Protein AF-A0A849M9U4-F1 (afdb_monomer_lite)

Secondary structure (DSSP, 8-state):
-----------TT--HHHHHHHHHHHHHHHGGG-S--HHHHHHHHHHHHHHHHHHHH--

Radius of gyration: 14.87 Å; chains: 1; bounding box: 28×41×29 Å

pLDDT: mean 70.81, std 14.16, range [39.91, 88.0]

Foldseek 3Di:
DDDPPPPPPPPVPPDVVVLVVLLVVLCVVCVVVPPPDPVSVVVSVVSSVVVVVVVVVVD

Sequence (59 aa):
MELKKRKQTKNPNIQREPFEKIVKDVFNKYRDNVVCASDIMDRIIEDVTAKIRDQLKEG

Structure (mmCIF, N/CA/C/O backbone):
data_AF-A0A849M9U4-F1
#
_entry.id   AF-A0A849M9U4-F1
#
loop_
_atom_site.group_PDB
_atom_site.id
_atom_site.type_symbol
_atom_site.label_atom_id
_atom_site.label_alt_id
_atom_site.label_comp_id
_atom_site.label_asym_id
_atom_site.label_entity_id
_atom_site.label_seq_id
_atom_site.pdbx_PDB_ins_code
_atom_site.Cartn_x
_atom_site.Cartn_y
_atom_site.Cartn_z
_atom_site.occupancy
_atom_site.B_iso_or_equiv
_atom_site.auth_seq_id
_atom_site.auth_comp_id
_atom_site.auth_asym_id
_atom_site.auth_atom_id
_atom_site.pdbx_PDB_model_num
ATOM 1 N N . MET A 1 1 ? -10.751 36.324 4.484 1.00 39.91 1 MET A N 1
ATOM 2 C CA . MET A 1 1 ? -11.216 34.934 4.278 1.00 39.91 1 MET A CA 1
ATOM 3 C C . MET A 1 1 ? -10.491 34.045 5.272 1.00 39.91 1 MET A C 1
ATOM 5 O O . MET A 1 1 ? -9.312 33.779 5.086 1.00 39.91 1 MET A O 1
ATOM 9 N N . GLU A 1 2 ? -11.145 33.655 6.363 1.00 46.78 2 GLU A N 1
ATOM 10 C CA . GLU A 1 2 ? -10.538 32.759 7.351 1.00 46.78 2 GLU A CA 1
ATOM 11 C C . GLU A 1 2 ? -10.579 31.313 6.838 1.00 46.78 2 GLU A C 1
ATOM 13 O O . GLU A 1 2 ? -11.645 30.726 6.637 1.00 46.78 2 GLU A O 1
ATOM 18 N N . LEU A 1 3 ? -9.398 30.742 6.592 1.00 51.69 3 LEU A N 1
ATOM 19 C CA . LEU A 1 3 ? -9.212 29.331 6.266 1.00 51.69 3 LEU A CA 1
ATOM 20 C C . LEU A 1 3 ? -9.633 28.495 7.480 1.00 51.69 3 LEU A C 1
ATOM 22 O O . LEU A 1 3 ? -8.860 28.315 8.422 1.00 51.69 3 LEU A O 1
ATOM 26 N N . LYS A 1 4 ? -10.873 27.986 7.465 1.00 54.78 4 LYS A N 1
ATOM 27 C CA . LYS A 1 4 ? -11.364 27.001 8.438 1.00 54.78 4 LYS A CA 1
ATOM 28 C C . LYS A 1 4 ? -10.334 25.876 8.543 1.00 54.78 4 LYS A C 1
ATOM 30 O O . LYS A 1 4 ? -10.174 25.098 7.602 1.00 54.78 4 LYS A O 1
ATOM 35 N N . LYS A 1 5 ? -9.637 25.798 9.685 1.00 54.69 5 LYS A N 1
ATOM 36 C CA . LYS A 1 5 ? -8.755 24.681 10.042 1.00 54.69 5 LYS A CA 1
ATOM 37 C C . LYS A 1 5 ? -9.556 23.399 9.846 1.00 54.69 5 LYS A C 1
ATOM 39 O O . LYS A 1 5 ? -10.456 23.108 10.633 1.00 54.69 5 LYS A O 1
ATOM 44 N N . ARG A 1 6 ? -9.269 22.659 8.770 1.00 56.94 6 ARG A N 1
ATOM 45 C CA . ARG A 1 6 ? -9.814 21.317 8.566 1.00 56.94 6 ARG A CA 1
ATOM 46 C C . ARG A 1 6 ? -9.420 20.533 9.811 1.00 56.94 6 ARG A C 1
ATOM 48 O O . ARG A 1 6 ? -8.229 20.334 10.045 1.00 56.94 6 ARG A O 1
ATOM 55 N N . LYS A 1 7 ?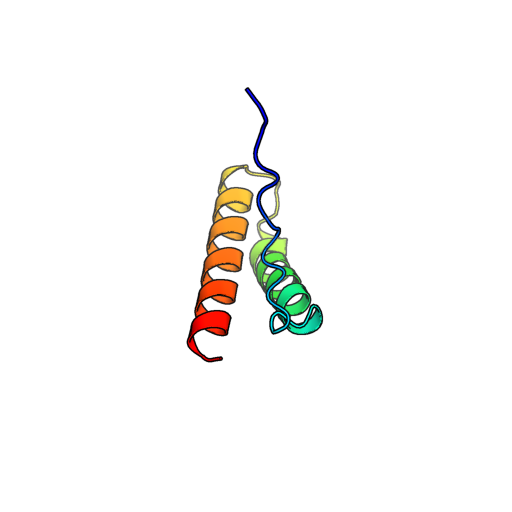 -10.400 20.180 10.653 1.00 48.53 7 LYS A N 1
ATOM 56 C CA . LYS A 1 7 ? -10.187 19.233 11.749 1.00 48.53 7 LYS A CA 1
ATOM 57 C C . LYS A 1 7 ? -9.526 18.025 11.100 1.00 48.53 7 LYS A C 1
ATOM 59 O O . LYS A 1 7 ? -10.134 17.390 10.245 1.00 48.53 7 LYS A O 1
ATOM 64 N N . GLN A 1 8 ? -8.263 17.771 11.436 1.00 47.03 8 GLN A N 1
ATOM 65 C CA . GLN A 1 8 ? -7.651 16.496 11.112 1.00 47.03 8 GLN A CA 1
ATOM 66 C C . GLN A 1 8 ? -8.493 15.467 11.852 1.00 47.03 8 GLN A C 1
ATOM 68 O O . GL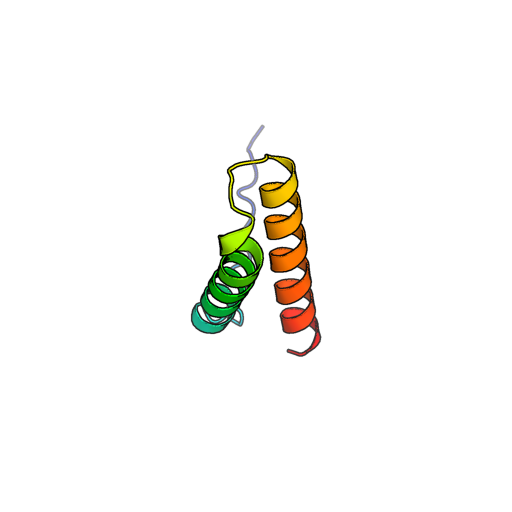N A 1 8 ? -8.400 15.354 13.074 1.00 47.03 8 GLN A O 1
ATOM 73 N N . THR A 1 9 ? -9.373 14.781 11.132 1.00 51.09 9 THR A N 1
ATOM 74 C CA . THR A 1 9 ? -10.058 13.600 11.638 1.00 51.09 9 THR A CA 1
ATOM 75 C C . THR A 1 9 ? -8.980 12.535 11.786 1.00 51.09 9 THR A C 1
ATOM 77 O O . THR A 1 9 ? -8.751 11.726 10.893 1.00 51.09 9 THR A O 1
ATOM 80 N N . LYS A 1 10 ? -8.215 12.608 12.882 1.00 48.59 10 LYS A N 1
ATOM 81 C CA . LYS A 1 10 ? -7.340 11.524 13.311 1.00 48.59 10 LYS A CA 1
ATOM 82 C C . LYS A 1 10 ? -8.277 10.386 13.663 1.00 48.59 10 LYS A C 1
ATOM 84 O O . LYS A 1 10 ? -8.886 10.422 14.724 1.00 48.59 10 LYS A O 1
ATOM 89 N N . ASN A 1 11 ? -8.447 9.447 12.739 1.00 53.09 11 ASN A N 1
ATOM 90 C CA . ASN A 1 11 ? -9.161 8.211 13.002 1.00 53.09 11 ASN A CA 1
ATOM 91 C C . ASN A 1 11 ? -8.414 7.504 14.145 1.00 53.09 11 ASN A C 1
ATOM 93 O O . ASN A 1 11 ? -7.285 7.062 13.922 1.00 53.09 11 ASN A O 1
ATOM 97 N N . PRO A 1 12 ? -8.977 7.430 15.364 1.00 54.94 12 PRO A N 1
ATOM 98 C CA . PRO A 1 12 ? -8.282 6.834 16.503 1.00 54.94 12 PRO A CA 1
ATOM 99 C C . PRO A 1 12 ? -8.100 5.317 16.334 1.00 54.94 12 PRO A C 1
ATOM 101 O O . PRO A 1 12 ? -7.278 4.725 17.021 1.00 54.94 12 PRO A O 1
ATOM 104 N N . ASN A 1 13 ? -8.829 4.712 15.386 1.00 53.53 13 ASN A N 1
ATOM 105 C CA . ASN A 1 13 ? -8.769 3.291 15.045 1.00 53.53 13 ASN A CA 1
ATOM 106 C C . ASN A 1 13 ? -7.719 2.940 13.982 1.00 53.53 13 ASN A C 1
ATOM 108 O O . ASN A 1 13 ? -7.454 1.760 13.770 1.00 53.53 13 ASN A O 1
ATOM 112 N N . ILE A 1 14 ? -7.084 3.924 13.328 1.00 57.44 14 ILE A N 1
ATOM 113 C CA . ILE A 1 14 ? -5.905 3.632 12.504 1.00 57.44 14 ILE A CA 1
ATOM 114 C C . ILE A 1 14 ? -4.744 3.451 13.475 1.00 57.44 14 ILE A C 1
ATOM 116 O O . ILE A 1 14 ? -4.009 4.387 13.798 1.00 57.44 14 ILE A O 1
ATOM 120 N N . GLN A 1 15 ? -4.614 2.232 13.992 1.00 60.81 15 GLN A N 1
ATOM 121 C CA . GLN A 1 15 ? -3.411 1.827 14.693 1.00 60.81 15 GLN A CA 1
ATOM 122 C C . GLN A 1 15 ? -2.234 2.067 13.733 1.00 60.81 15 GLN A C 1
ATOM 124 O O . GLN A 1 15 ? -2.275 1.719 12.552 1.00 60.81 15 GLN A O 1
ATOM 129 N N . ARG A 1 16 ? -1.189 2.743 14.211 1.00 64.19 16 ARG A N 1
ATOM 130 C CA . ARG A 1 16 ? -0.021 3.089 13.384 1.00 64.19 16 ARG A CA 1
ATOM 131 C C . ARG A 1 16 ? 0.679 1.844 12.830 1.00 64.19 16 ARG A C 1
ATOM 133 O O . ARG A 1 16 ? 1.201 1.887 11.722 1.00 64.19 16 ARG A O 1
ATOM 140 N N . GLU A 1 17 ? 0.647 0.749 13.586 1.00 66.38 17 GLU A N 1
ATOM 141 C CA . GLU A 1 17 ? 1.255 -0.536 13.229 1.00 66.38 17 GLU A CA 1
ATOM 142 C C . GLU A 1 17 ? 0.698 -1.163 11.939 1.00 66.38 1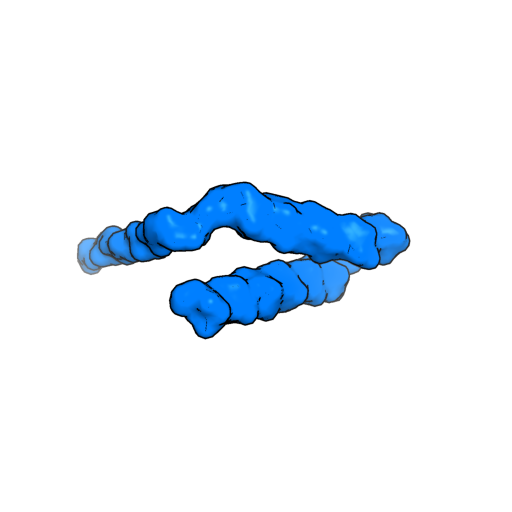7 GLU A C 1
ATOM 144 O O . GLU A 1 17 ? 1.498 -1.424 11.038 1.00 66.38 17 GLU A O 1
ATOM 149 N N . PRO A 1 18 ? -0.623 -1.383 11.770 1.00 73.94 18 PRO A N 1
ATOM 150 C CA . PRO A 1 18 ? -1.161 -1.931 10.526 1.00 73.94 18 PRO A CA 1
ATOM 151 C C . PRO A 1 18 ? -0.914 -1.012 9.329 1.00 73.94 18 PRO A C 1
ATOM 153 O O . PRO A 1 18 ? -0.591 -1.504 8.251 1.00 73.94 18 PRO A O 1
ATOM 156 N N . PHE A 1 19 ? -0.964 0.312 9.513 1.00 76.81 19 PHE A N 1
ATOM 157 C CA . PHE A 1 19 ? -0.619 1.256 8.448 1.00 76.81 19 PHE A CA 1
ATOM 158 C C . PHE A 1 19 ? 0.842 1.105 8.004 1.00 76.81 19 PHE A C 1
ATOM 160 O O . PHE A 1 19 ? 1.122 0.967 6.815 1.00 76.81 19 PHE A O 1
ATOM 167 N N . GLU A 1 20 ? 1.784 1.089 8.949 1.00 81.06 20 GLU A N 1
ATOM 168 C CA . GLU A 1 20 ? 3.206 0.942 8.634 1.00 81.06 20 GLU A CA 1
ATOM 169 C C . GLU A 1 20 ? 3.504 -0.419 7.989 1.00 81.06 20 GLU A C 1
ATOM 171 O O . GLU A 1 20 ? 4.313 -0.507 7.064 1.00 81.06 20 GLU A O 1
ATOM 176 N N . LYS A 1 21 ? 2.799 -1.473 8.418 1.00 83.50 21 LYS A N 1
ATOM 177 C CA . LYS A 1 21 ? 2.884 -2.804 7.813 1.00 83.50 21 LYS A CA 1
ATOM 178 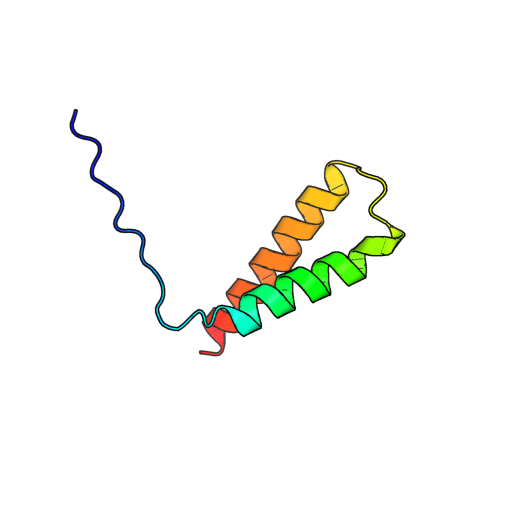C C . LYS A 1 21 ? 2.412 -2.800 6.360 1.00 83.50 21 LYS A C 1
ATOM 180 O O . LYS A 1 21 ? 3.102 -3.362 5.518 1.00 83.50 21 LYS A O 1
ATOM 185 N N . ILE A 1 22 ? 1.292 -2.141 6.053 1.00 84.38 22 ILE A N 1
ATOM 186 C CA . ILE A 1 22 ? 0.775 -2.005 4.681 1.00 84.38 22 ILE A CA 1
ATOM 187 C C . ILE A 1 22 ? 1.784 -1.274 3.801 1.00 84.38 22 ILE A C 1
ATOM 189 O O . ILE A 1 22 ? 2.108 -1.752 2.718 1.00 84.38 22 ILE A O 1
ATOM 193 N N . VAL A 1 23 ? 2.319 -0.148 4.277 1.00 83.06 23 VAL A N 1
ATOM 194 C CA . VAL A 1 23 ? 3.318 0.621 3.527 1.00 83.06 23 VAL A CA 1
ATOM 195 C C . VAL A 1 23 ? 4.558 -0.234 3.263 1.00 83.06 23 VAL A C 1
ATOM 197 O O . VAL A 1 23 ? 4.985 -0.332 2.117 1.00 83.06 23 VAL A O 1
ATOM 200 N N . LYS A 1 24 ? 5.108 -0.915 4.278 1.00 84.94 24 LYS A N 1
ATOM 201 C CA . LYS A 1 24 ? 6.275 -1.798 4.103 1.00 84.94 24 LYS A CA 1
ATOM 202 C C . LYS A 1 24 ? 6.003 -2.949 3.134 1.00 84.94 24 LYS A C 1
ATOM 204 O O . LYS A 1 24 ? 6.855 -3.234 2.301 1.00 84.94 24 LYS A O 1
ATOM 209 N N . ASP A 1 25 ? 4.842 -3.591 3.228 1.00 87.19 25 ASP A N 1
ATOM 210 C CA . ASP A 1 25 ? 4.447 -4.708 2.363 1.00 87.19 25 ASP A CA 1
ATOM 211 C C . ASP A 1 25 ? 4.348 -4.277 0.893 1.00 87.19 25 ASP A C 1
ATOM 213 O O . ASP A 1 25 ? 4.944 -4.901 0.013 1.00 87.19 25 ASP A O 1
ATOM 217 N N . VAL A 1 26 ? 3.684 -3.145 0.640 1.00 85.88 26 VAL A N 1
ATOM 218 C CA . VAL A 1 26 ? 3.561 -2.576 -0.706 1.00 85.88 26 VAL A CA 1
ATOM 219 C C . VAL A 1 26 ? 4.935 -2.165 -1.233 1.00 85.88 26 VAL A C 1
ATOM 221 O O . VAL A 1 26 ? 5.321 -2.587 -2.318 1.00 85.88 26 VAL A O 1
ATOM 224 N N . PHE A 1 27 ? 5.734 -1.421 -0.467 1.00 83.19 27 PHE A N 1
ATOM 225 C CA . PHE A 1 27 ? 7.080 -1.043 -0.906 1.00 83.19 27 PHE A CA 1
ATOM 226 C C . PHE A 1 27 ? 7.976 -2.257 -1.178 1.00 83.19 27 PHE A C 1
ATOM 228 O O . PHE A 1 27 ? 8.751 -2.230 -2.130 1.00 83.19 27 PHE A O 1
ATOM 235 N N . ASN A 1 28 ? 7.860 -3.337 -0.400 1.00 84.75 28 ASN A N 1
ATOM 236 C CA . ASN A 1 28 ? 8.635 -4.553 -0.630 1.00 84.75 28 ASN A CA 1
ATOM 237 C C . ASN A 1 28 ? 8.203 -5.282 -1.917 1.00 84.75 28 ASN A C 1
ATOM 239 O O . ASN A 1 28 ? 9.058 -5.784 -2.639 1.00 84.75 28 ASN A O 1
ATOM 243 N N . LYS A 1 29 ? 6.905 -5.271 -2.256 1.00 84.31 29 LYS A N 1
ATOM 244 C CA . LYS A 1 29 ? 6.376 -5.794 -3.531 1.00 84.31 29 LYS A CA 1
ATOM 245 C C . LYS A 1 29 ? 6.950 -5.054 -4.741 1.00 84.31 29 LYS A C 1
ATOM 247 O O . LYS A 1 29 ? 7.253 -5.675 -5.756 1.00 84.31 29 LYS A O 1
ATOM 252 N N . TYR A 1 30 ? 7.120 -3.739 -4.632 1.00 80.00 30 TYR A N 1
ATOM 253 C CA . TYR A 1 30 ? 7.680 -2.927 -5.712 1.00 80.00 30 TYR A CA 1
ATOM 254 C C . TYR A 1 30 ? 9.205 -2.768 -5.628 1.00 80.00 30 TYR A C 1
ATOM 256 O O . TYR A 1 30 ? 9.779 -2.219 -6.556 1.00 80.00 30 TYR A O 1
ATOM 264 N N . ARG A 1 31 ? 9.884 -3.284 -4.592 1.00 76.50 31 ARG A N 1
ATOM 265 C CA . ARG A 1 31 ? 11.324 -3.078 -4.332 1.00 76.50 31 ARG A CA 1
ATOM 266 C C . ARG A 1 31 ? 12.229 -3.424 -5.515 1.00 76.50 31 ARG A C 1
ATOM 268 O O . ARG A 1 31 ? 13.144 -2.662 -5.803 1.00 76.50 31 ARG A O 1
ATOM 275 N N . ASP A 1 32 ? 11.955 -4.528 -6.204 1.00 69.00 32 ASP A N 1
ATOM 276 C CA . ASP A 1 32 ? 12.713 -4.958 -7.392 1.00 69.00 32 ASP A CA 1
ATOM 277 C C . ASP A 1 32 ? 12.440 -4.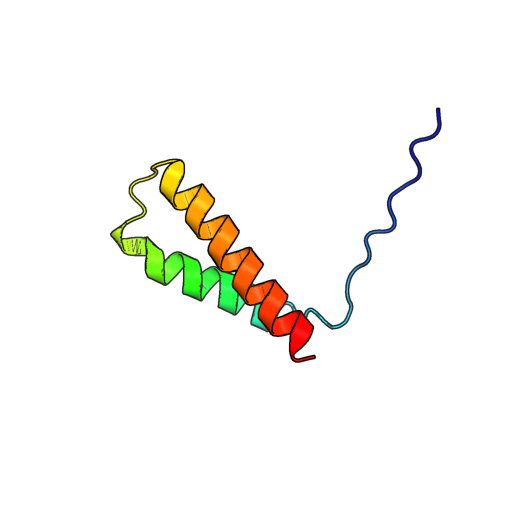074 -8.621 1.00 69.00 32 ASP A C 1
ATOM 279 O O . ASP A 1 32 ? 13.266 -3.946 -9.517 1.00 69.00 32 ASP A O 1
ATOM 283 N N . ASN A 1 33 ? 11.281 -3.413 -8.634 1.00 64.25 33 ASN A N 1
ATOM 284 C CA . ASN A 1 33 ? 10.841 -2.508 -9.689 1.00 64.25 33 ASN A CA 1
ATOM 285 C C . ASN A 1 33 ? 11.069 -1.029 -9.326 1.00 64.25 33 ASN A C 1
ATOM 287 O O . ASN A 1 33 ? 10.795 -0.165 -10.146 1.00 64.25 33 ASN A O 1
ATOM 291 N N . VAL A 1 34 ? 11.595 -0.702 -8.137 1.00 58.72 34 VAL A N 1
ATOM 292 C CA . VAL A 1 34 ? 11.855 0.671 -7.646 1.00 58.72 34 VAL A CA 1
ATOM 293 C C . VAL A 1 34 ? 13.094 1.280 -8.331 1.00 58.72 34 VAL A C 1
ATOM 295 O O . VAL A 1 34 ? 13.922 1.972 -7.751 1.00 58.72 34 VAL A O 1
ATOM 298 N N . VAL A 1 35 ? 13.228 1.082 -9.637 1.00 58.22 35 VAL A N 1
ATOM 299 C CA . VAL A 1 35 ? 13.982 2.014 -10.468 1.00 58.22 35 VAL A CA 1
ATOM 300 C C . VAL A 1 35 ? 13.046 3.196 -10.679 1.00 58.22 35 VAL A C 1
ATOM 302 O O . VAL A 1 35 ? 12.189 3.105 -11.542 1.00 58.22 35 VAL A O 1
ATOM 305 N N . CYS A 1 36 ? 13.156 4.215 -9.814 1.00 60.00 36 CYS A N 1
ATOM 306 C CA . CYS A 1 36 ? 12.452 5.512 -9.717 1.00 60.00 36 CYS A CA 1
ATOM 307 C C . CYS A 1 36 ? 11.669 6.027 -10.950 1.00 60.00 36 CYS A C 1
ATOM 309 O O . CYS A 1 36 ? 11.876 7.151 -11.404 1.00 60.00 36 CYS A O 1
ATOM 311 N N . ALA A 1 37 ? 10.740 5.240 -11.475 1.00 69.56 37 ALA A N 1
ATOM 312 C CA . ALA A 1 37 ? 9.803 5.641 -12.498 1.00 69.56 37 ALA A CA 1
ATOM 313 C C . ALA A 1 37 ? 8.593 6.225 -11.778 1.00 69.56 37 ALA A C 1
ATOM 315 O O . ALA A 1 37 ? 8.019 5.590 -10.888 1.00 69.56 37 ALA A O 1
ATOM 316 N N . SER A 1 38 ? 8.224 7.448 -12.144 1.00 70.12 38 SER A N 1
ATOM 317 C CA . SER A 1 38 ? 7.076 8.159 -11.578 1.00 70.12 38 SER A CA 1
ATOM 318 C C . SER A 1 38 ? 5.801 7.302 -11.601 1.00 70.12 38 SER A C 1
ATOM 320 O O . SER A 1 38 ? 5.039 7.315 -10.639 1.00 70.12 38 SER A O 1
ATOM 322 N N . ASP A 1 39 ? 5.637 6.465 -12.630 1.00 78.88 39 ASP A N 1
ATOM 323 C CA . ASP A 1 39 ? 4.538 5.504 -12.780 1.00 78.88 39 ASP A CA 1
ATOM 324 C C . ASP A 1 39 ? 4.449 4.463 -11.654 1.00 78.88 39 ASP A C 1
ATOM 326 O O . ASP A 1 39 ? 3.366 3.998 -11.303 1.00 78.88 39 ASP A O 1
ATOM 330 N N . ILE A 1 40 ? 5.580 4.071 -11.069 1.00 79.50 40 ILE A N 1
ATOM 331 C CA . ILE A 1 40 ? 5.625 3.050 -10.015 1.00 79.50 40 ILE A CA 1
ATOM 332 C C . ILE A 1 40 ? 5.255 3.671 -8.673 1.00 79.50 40 ILE A C 1
ATOM 334 O O . ILE A 1 40 ? 4.571 3.037 -7.875 1.00 79.50 40 ILE A O 1
ATOM 338 N N . MET A 1 41 ? 5.641 4.929 -8.446 1.00 80.19 41 MET A N 1
ATOM 339 C CA . MET A 1 41 ? 5.217 5.678 -7.263 1.00 80.19 41 MET A CA 1
ATOM 340 C C . MET A 1 41 ? 3.704 5.900 -7.256 1.00 80.19 41 MET A C 1
ATOM 342 O O . MET A 1 41 ? 3.086 5.715 -6.211 1.00 80.19 41 MET A O 1
ATOM 346 N N . ASP A 1 42 ? 3.104 6.221 -8.406 1.00 84.62 42 ASP A N 1
ATOM 347 C CA . ASP A 1 42 ? 1.648 6.369 -8.525 1.00 84.62 42 ASP A CA 1
ATOM 348 C C . ASP A 1 42 ? 0.933 5.053 -8.172 1.00 84.62 42 ASP A C 1
ATOM 350 O O . ASP A 1 42 ? 0.078 5.016 -7.286 1.00 84.62 42 ASP A O 1
ATOM 354 N N . ARG A 1 43 ? 1.416 3.930 -8.723 1.00 84.56 43 ARG A N 1
ATOM 355 C CA . ARG A 1 43 ? 0.912 2.587 -8.391 1.00 84.56 43 ARG A CA 1
ATOM 356 C C . ARG A 1 43 ? 1.076 2.226 -6.918 1.00 84.56 43 ARG A C 1
ATOM 358 O O . ARG A 1 43 ? 0.167 1.636 -6.343 1.00 84.56 43 ARG A O 1
ATOM 365 N N . ILE A 1 44 ? 2.204 2.568 -6.291 1.00 85.31 44 ILE A N 1
ATOM 366 C CA . ILE A 1 44 ? 2.420 2.351 -4.851 1.00 85.31 44 ILE A CA 1
ATOM 367 C C . ILE A 1 44 ? 1.380 3.135 -4.041 1.00 85.31 44 ILE A C 1
ATOM 369 O O . ILE A 1 44 ? 0.803 2.588 -3.101 1.00 85.31 44 ILE A O 1
ATOM 373 N N . ILE A 1 45 ? 1.119 4.396 -4.397 1.00 85.56 45 ILE A N 1
ATOM 374 C CA . ILE A 1 45 ? 0.137 5.245 -3.709 1.00 85.56 45 ILE A CA 1
ATOM 375 C C . ILE A 1 45 ? -1.274 4.664 -3.857 1.00 85.56 45 ILE A C 1
ATOM 377 O O . ILE A 1 45 ? -2.009 4.596 -2.864 1.00 85.56 45 ILE A O 1
ATOM 381 N N . GLU A 1 46 ? -1.646 4.205 -5.053 1.00 88.00 46 GLU A N 1
ATOM 382 C CA . GLU A 1 46 ? -2.925 3.534 -5.295 1.00 88.00 46 GLU A CA 1
ATOM 383 C C . GLU A 1 46 ? -3.063 2.246 -4.467 1.00 88.00 46 GLU A C 1
ATOM 385 O O . GLU A 1 46 ? -4.065 2.082 -3.766 1.00 88.00 46 GLU A O 1
ATOM 390 N N . ASP A 1 47 ? -2.048 1.372 -4.466 1.00 87.25 47 ASP A N 1
ATOM 391 C CA . ASP A 1 47 ? -2.065 0.083 -3.748 1.00 87.25 47 ASP A CA 1
ATOM 392 C C . ASP A 1 47 ? -2.141 0.293 -2.222 1.00 87.25 47 ASP A C 1
ATOM 394 O O . ASP A 1 47 ? -2.923 -0.361 -1.525 1.00 87.25 47 ASP A O 1
ATOM 398 N N . VAL A 1 48 ? -1.375 1.254 -1.683 1.00 86.62 48 VAL A N 1
ATOM 399 C CA . VAL A 1 48 ? -1.431 1.634 -0.260 1.00 86.62 48 VAL A CA 1
ATOM 400 C C . VAL A 1 48 ? -2.822 2.161 0.094 1.00 86.62 48 VAL A C 1
ATOM 402 O O . VAL A 1 48 ? -3.408 1.741 1.093 1.00 86.62 48 VAL A O 1
ATOM 405 N N . THR A 1 49 ? -3.387 3.045 -0.732 1.00 85.94 49 THR A N 1
ATOM 406 C CA . THR A 1 49 ? -4.715 3.629 -0.494 1.00 85.94 49 THR A CA 1
ATOM 407 C C . THR A 1 49 ? -5.815 2.570 -0.549 1.00 85.94 49 THR A C 1
ATOM 409 O O . THR A 1 49 ? -6.723 2.586 0.287 1.00 85.94 49 THR A O 1
ATOM 412 N N . ALA A 1 50 ? -5.732 1.628 -1.492 1.00 87.44 50 ALA A N 1
ATOM 413 C CA . ALA A 1 50 ? -6.665 0.514 -1.609 1.00 87.44 50 ALA A CA 1
ATOM 414 C C . ALA A 1 50 ? -6.627 -0.381 -0.363 1.00 87.44 50 ALA A C 1
ATOM 416 O O . ALA A 1 50 ? -7.675 -0.621 0.234 1.00 87.44 50 ALA A O 1
ATOM 417 N N . LYS A 1 51 ? -5.433 -0.787 0.093 1.00 84.19 51 LYS A N 1
ATOM 418 C CA . LYS A 1 51 ? -5.273 -1.615 1.301 1.00 84.19 51 LYS A CA 1
ATOM 419 C C . LYS A 1 51 ? -5.763 -0.920 2.573 1.00 84.19 51 LYS A C 1
ATOM 421 O O . LYS A 1 51 ? -6.396 -1.554 3.410 1.00 84.19 51 LYS A O 1
ATOM 426 N N . ILE A 1 52 ? -5.515 0.383 2.722 1.00 82.62 52 ILE A N 1
ATOM 427 C CA . ILE A 1 52 ? -6.032 1.152 3.867 1.00 82.62 52 ILE A CA 1
ATOM 428 C C . ILE A 1 52 ? -7.559 1.240 3.817 1.00 82.62 52 ILE A C 1
ATOM 430 O O . ILE A 1 52 ? -8.217 1.118 4.846 1.00 82.62 52 ILE A O 1
ATOM 434 N N . ARG A 1 53 ? -8.141 1.458 2.631 1.00 82.62 53 ARG A N 1
ATOM 435 C CA . ARG A 1 53 ? -9.598 1.498 2.462 1.00 82.62 53 ARG A CA 1
ATOM 436 C C . ARG A 1 53 ? -10.238 0.159 2.821 1.00 82.62 53 ARG A C 1
ATOM 438 O O . ARG A 1 53 ? -11.305 0.168 3.421 1.00 82.62 53 ARG A O 1
ATOM 445 N N . ASP A 1 54 ? -9.610 -0.946 2.442 1.00 81.62 54 ASP A N 1
ATOM 446 C CA . ASP A 1 54 ? -10.075 -2.298 2.753 1.00 81.62 54 ASP A CA 1
ATOM 447 C C . ASP A 1 54 ? -10.090 -2.544 4.269 1.00 81.62 54 ASP A C 1
ATOM 449 O O . ASP A 1 54 ? -11.133 -2.843 4.844 1.00 81.62 54 ASP A O 1
ATOM 453 N N . GLN A 1 55 ? -8.989 -2.208 4.947 1.00 73.81 55 GLN A N 1
ATOM 454 C CA . GLN A 1 55 ? -8.885 -2.259 6.410 1.00 73.81 55 GLN A CA 1
ATOM 455 C C . GLN A 1 55 ? -9.919 -1.387 7.133 1.00 73.81 55 GLN A C 1
ATOM 457 O O . GLN A 1 55 ? -10.398 -1.750 8.199 1.00 73.81 55 GLN A O 1
ATOM 462 N N . LEU A 1 56 ? -10.271 -0.228 6.569 1.00 72.69 56 LEU A N 1
ATOM 463 C CA . LEU A 1 56 ? -11.306 0.645 7.129 1.00 72.69 56 LEU A CA 1
ATOM 464 C C . LEU A 1 56 ? -12.735 0.144 6.876 1.00 72.69 56 LEU A C 1
ATOM 466 O O . LEU A 1 56 ? -13.652 0.645 7.518 1.00 72.69 56 LEU A O 1
ATOM 470 N N . LYS A 1 57 ? -12.946 -0.775 5.927 1.00 70.69 57 LYS A N 1
ATOM 471 C CA . LYS A 1 57 ? -14.252 -1.407 5.680 1.00 70.69 57 LYS A CA 1
ATOM 472 C C . LYS A 1 57 ? -14.485 -2.636 6.556 1.00 70.69 57 LYS A C 1
ATOM 474 O O . LYS A 1 57 ? -15.639 -2.956 6.814 1.00 70.69 57 LYS A O 1
ATOM 479 N N . GLU A 1 58 ? -13.420 -3.323 6.959 1.00 57.19 58 GLU A N 1
ATOM 480 C CA . GLU A 1 58 ? -13.488 -4.494 7.843 1.00 57.19 58 GLU A CA 1
ATOM 481 C C . GLU A 1 58 ? -13.559 -4.140 9.343 1.00 57.19 58 GLU A C 1
ATOM 483 O O . GLU A 1 58 ? -13.774 -5.035 10.160 1.00 57.19 58 GLU A O 1
ATOM 488 N N . GLY A 1 59 ? -13.372 -2.864 9.709 1.00 48.75 59 GLY A N 1
ATOM 489 C CA . GLY A 1 59 ? -1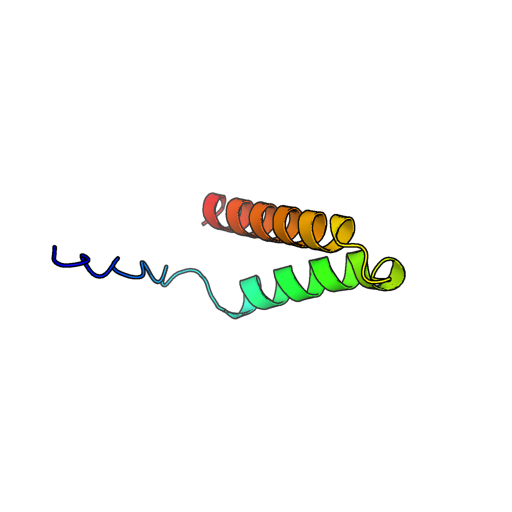3.368 -2.369 11.096 1.00 48.75 59 GLY A CA 1
ATOM 490 C C . GLY A 1 59 ? -14.670 -1.738 11.574 1.00 48.75 59 GLY A C 1
ATOM 491 O O . GLY A 1 59 ? -15.444 -1.228 10.734 1.00 48.75 59 GLY A O 1
#